Protein AF-A0A7Y5QLD6-F1 (afdb_monomer)

Secondary structure (DSSP, 8-state):
-------TT--------BPPSEEEEEEEEEEEEEE-TTS-EEEEEEEEE-SSTTTT-EEEEEEE-SGGGHHHHHHHHHHTT----SS-----GGGGTT-EEEEEEEEEE-TTS-EEEEEEEEE--TT--------------PPPP-

Structure (mmCIF, N/CA/C/O backbone):
data_AF-A0A7Y5QLD6-F1
#
_entry.id   AF-A0A7Y5QLD6-F1
#
loop_
_atom_site.group_PDB
_atom_site.id
_atom_site.type_symbol
_atom_site.label_atom_id
_atom_site.label_alt_id
_atom_site.label_comp_id
_atom_site.label_asym_id
_atom_site.label_entity_id
_atom_site.label_seq_id
_atom_site.pdbx_PDB_ins_code
_atom_site.Cartn_x
_atom_site.Cartn_y
_atom_site.Cartn_z
_atom_site.occupancy
_atom_site.B_iso_or_equiv
_atom_site.auth_seq_id
_atom_site.auth_comp_id
_atom_site.auth_asym_id
_atom_site.auth_atom_id
_atom_site.pdbx_PDB_model_num
ATOM 1 N N . MET A 1 1 ? 35.704 -15.493 12.930 1.00 41.28 1 MET A N 1
ATOM 2 C CA . MET A 1 1 ? 34.377 -15.631 13.559 1.00 41.28 1 MET A CA 1
ATOM 3 C C . MET A 1 1 ? 33.531 -16.462 12.629 1.00 41.28 1 MET A C 1
ATOM 5 O O . MET A 1 1 ? 33.428 -16.108 11.463 1.00 41.28 1 MET A O 1
ATOM 9 N N . SER A 1 2 ? 33.015 -17.575 13.123 1.00 54.59 2 SER A N 1
ATOM 10 C CA . SER A 1 2 ? 32.038 -18.418 12.440 1.00 54.59 2 SER A CA 1
ATOM 11 C C . SER A 1 2 ? 30.696 -18.241 13.144 1.00 54.59 2 SER A C 1
ATOM 13 O O . SER A 1 2 ? 30.663 -18.112 14.368 1.00 54.59 2 SER A O 1
ATOM 15 N N . PHE A 1 3 ? 29.621 -18.197 12.365 1.00 60.09 3 PHE A N 1
ATOM 16 C CA . PHE A 1 3 ? 28.251 -18.214 12.863 1.00 60.09 3 PHE A CA 1
ATOM 17 C C . PHE A 1 3 ? 27.675 -19.601 12.583 1.00 60.09 3 PHE A C 1
ATOM 19 O O . PHE A 1 3 ? 27.905 -20.147 11.505 1.00 60.09 3 PHE A O 1
ATOM 26 N N . GLU A 1 4 ? 26.964 -20.161 13.553 1.00 69.12 4 GLU A N 1
ATOM 27 C CA . GLU A 1 4 ? 26.231 -21.419 13.429 1.00 69.12 4 GLU A CA 1
ATOM 28 C C . GLU A 1 4 ? 24.741 -21.074 13.485 1.00 69.12 4 GLU A C 1
ATOM 30 O O . GLU A 1 4 ? 24.306 -20.378 14.404 1.00 69.12 4 GLU A O 1
ATOM 35 N N . LEU A 1 5 ? 23.991 -21.468 12.454 1.00 75.62 5 LEU A N 1
ATOM 36 C CA . LEU A 1 5 ? 22.569 -21.167 12.309 1.00 75.62 5 LEU A CA 1
ATOM 37 C C . LEU A 1 5 ? 21.837 -22.435 11.871 1.00 75.62 5 LEU A C 1
ATOM 39 O O . LEU A 1 5 ? 22.202 -23.038 10.862 1.00 75.62 5 LEU A O 1
ATOM 43 N N . ASP A 1 6 ? 20.818 -22.808 12.637 1.00 78.69 6 ASP A N 1
ATOM 44 C CA . ASP A 1 6 ? 19.896 -23.889 12.306 1.00 78.69 6 ASP A CA 1
ATOM 45 C C . ASP A 1 6 ? 18.899 -23.409 11.241 1.00 78.69 6 ASP A C 1
ATOM 47 O O . ASP A 1 6 ? 18.315 -22.330 11.365 1.00 78.69 6 ASP A O 1
ATOM 51 N N . MET A 1 7 ? 18.762 -24.182 10.164 1.00 79.25 7 MET A N 1
ATOM 52 C CA . MET A 1 7 ? 17.930 -23.856 9.000 1.00 79.25 7 MET A CA 1
ATOM 53 C C . MET A 1 7 ? 16.774 -24.847 8.815 1.00 79.25 7 MET A C 1
ATOM 55 O O . MET A 1 7 ? 16.096 -24.814 7.786 1.00 79.25 7 MET A O 1
ATOM 59 N N . GLU A 1 8 ? 16.539 -25.751 9.770 1.00 67.19 8 GLU A N 1
ATOM 60 C CA . GLU A 1 8 ? 15.443 -26.712 9.671 1.00 67.19 8 GLU A CA 1
ATOM 61 C C . GLU A 1 8 ? 14.081 -25.993 9.709 1.00 67.19 8 GLU A C 1
ATOM 63 O O . GLU A 1 8 ? 13.774 -25.233 10.626 1.00 67.19 8 GLU A O 1
ATOM 68 N N . GLY A 1 9 ? 13.269 -26.185 8.663 1.00 67.25 9 GLY A N 1
ATOM 69 C CA . GLY A 1 9 ? 11.976 -25.506 8.503 1.00 67.25 9 GLY A CA 1
ATOM 70 C C . GLY A 1 9 ? 12.058 -24.033 8.082 1.00 67.25 9 GLY A C 1
ATOM 71 O O . GLY A 1 9 ? 11.026 -23.369 8.009 1.00 67.25 9 GLY A O 1
ATOM 72 N N . VAL A 1 10 ? 13.254 -23.513 7.786 1.00 59.88 10 VAL A N 1
ATOM 73 C CA . VAL A 1 10 ? 13.427 -22.143 7.291 1.00 59.88 10 VAL A CA 1
ATOM 74 C C . VAL A 1 10 ? 13.227 -22.131 5.778 1.00 59.88 10 VAL A C 1
ATOM 76 O O . VAL A 1 10 ? 14.092 -22.576 5.022 1.00 59.88 10 VAL A O 1
ATOM 79 N N . GLU A 1 11 ? 12.090 -21.612 5.316 1.00 52.19 11 GLU A N 1
ATOM 80 C CA . GLU A 1 11 ? 11.889 -21.379 3.888 1.00 52.19 11 GLU A CA 1
ATOM 81 C C . GLU A 1 11 ? 12.804 -20.252 3.400 1.00 52.19 11 GLU A C 1
ATOM 83 O O . GLU A 1 11 ? 12.903 -19.177 4.003 1.00 52.19 11 GLU A O 1
ATOM 88 N N . ALA A 1 12 ? 13.494 -20.510 2.286 1.00 56.69 12 ALA A N 1
ATOM 89 C CA . ALA A 1 12 ? 14.229 -19.473 1.586 1.00 56.69 12 ALA A CA 1
ATOM 90 C C . ALA A 1 12 ? 13.250 -18.355 1.229 1.00 56.69 12 ALA A C 1
ATOM 92 O O . ALA A 1 12 ? 12.159 -18.624 0.725 1.00 56.69 12 ALA A O 1
ATOM 93 N N . TRP A 1 13 ? 13.649 -17.106 1.470 1.00 44.34 13 TRP A N 1
ATOM 94 C CA . TRP A 1 13 ? 12.863 -15.968 1.018 1.00 44.34 13 TRP A CA 1
ATOM 95 C C . TRP A 1 13 ? 12.689 -16.111 -0.489 1.00 44.34 13 TRP A C 1
ATOM 97 O O . TRP A 1 13 ? 13.661 -15.998 -1.241 1.00 44.34 13 TRP A O 1
ATOM 107 N N . GLN A 1 14 ? 11.464 -16.382 -0.933 1.00 49.75 14 GLN A N 1
ATOM 108 C CA . GLN A 1 14 ? 11.140 -16.171 -2.325 1.00 49.75 14 GLN A CA 1
ATOM 109 C C . GLN A 1 14 ? 11.250 -14.667 -2.517 1.00 49.75 14 GLN A C 1
ATOM 111 O O . GLN A 1 14 ? 10.510 -13.891 -1.912 1.00 49.75 14 GLN A O 1
ATOM 116 N N . ALA A 1 15 ? 12.235 -14.241 -3.303 1.00 47.56 15 ALA A N 1
ATOM 117 C CA . ALA A 1 15 ? 12.146 -12.945 -3.936 1.00 47.56 15 ALA A CA 1
ATOM 118 C C . ALA A 1 15 ? 10.928 -13.045 -4.858 1.00 47.56 15 ALA A C 1
ATOM 120 O O . ALA A 1 15 ? 11.073 -13.423 -6.014 1.00 47.56 15 ALA A O 1
ATOM 121 N N . GLY A 1 16 ? 9.723 -12.828 -4.316 1.00 53.62 16 GLY A N 1
ATOM 122 C CA . GLY A 1 16 ? 8.551 -12.588 -5.140 1.00 53.62 16 GLY A CA 1
ATOM 123 C C . GLY A 1 16 ? 8.964 -11.481 -6.090 1.00 53.62 16 GLY A C 1
ATOM 124 O O . GLY A 1 16 ? 9.503 -10.467 -5.630 1.00 53.62 16 GLY A O 1
ATOM 125 N N . ASP A 1 17 ? 8.857 -11.733 -7.394 1.00 62.53 17 ASP A N 1
ATOM 126 C CA . ASP A 1 17 ? 9.256 -10.761 -8.400 1.00 62.53 17 ASP A CA 1
ATOM 127 C C . ASP A 1 17 ? 8.596 -9.433 -8.028 1.00 62.53 17 ASP A C 1
ATOM 129 O O . ASP A 1 17 ? 7.367 -9.332 -7.964 1.00 62.53 17 ASP A O 1
ATOM 133 N N . ILE A 1 18 ? 9.425 -8.447 -7.658 1.00 77.38 18 ILE A N 1
ATOM 134 C CA . ILE A 1 18 ? 8.933 -7.141 -7.228 1.00 77.38 18 ILE A CA 1
ATOM 135 C C . ILE A 1 18 ? 8.113 -6.615 -8.390 1.00 77.38 18 ILE A C 1
ATOM 137 O O . ILE A 1 18 ? 8.653 -6.420 -9.482 1.00 77.38 18 ILE A O 1
ATOM 141 N N . LEU A 1 19 ? 6.825 -6.381 -8.146 1.00 88.25 19 LEU A N 1
ATOM 142 C CA . LEU A 1 19 ? 5.928 -5.970 -9.213 1.00 88.25 19 LEU A CA 1
ATOM 143 C C . LEU A 1 19 ? 6.471 -4.701 -9.902 1.00 88.25 19 LEU A C 1
ATOM 145 O O . LEU A 1 19 ? 6.751 -3.693 -9.228 1.00 88.25 19 LEU A O 1
ATOM 149 N N . PRO A 1 20 ? 6.662 -4.735 -11.235 1.00 90.69 20 PRO A N 1
ATOM 150 C CA . PRO A 1 20 ? 7.243 -3.617 -11.959 1.00 90.69 20 PRO A CA 1
ATOM 151 C C . PRO A 1 20 ? 6.246 -2.456 -12.069 1.00 90.69 20 PRO A C 1
ATOM 153 O O . PRO A 1 20 ? 5.053 -2.612 -11.788 1.00 90.69 20 PRO A O 1
ATOM 156 N N . PRO A 1 21 ? 6.696 -1.268 -12.502 1.00 94.00 21 PRO A N 1
ATOM 157 C CA . PRO A 1 21 ? 5.805 -0.145 -12.762 1.00 94.00 21 PRO A CA 1
ATOM 158 C C . PRO A 1 21 ? 4.707 -0.506 -13.761 1.00 94.00 21 PRO A C 1
ATOM 160 O O . PRO A 1 21 ? 4.980 -1.055 -14.825 1.00 94.00 21 PRO A O 1
ATOM 163 N N . GLY A 1 22 ? 3.464 -0.159 -13.440 1.00 94.62 22 GLY A N 1
ATOM 164 C CA . GLY A 1 22 ? 2.314 -0.547 -14.249 1.00 94.62 22 GLY A CA 1
ATOM 165 C C . GLY A 1 22 ? 1.065 -0.799 -13.421 1.00 94.62 22 GLY A C 1
ATOM 166 O O . GLY A 1 22 ? 1.029 -0.512 -12.224 1.00 94.62 22 GLY A O 1
ATOM 167 N N . HIS A 1 23 ? 0.028 -1.295 -14.089 1.00 95.38 23 HIS A N 1
ATOM 168 C CA . HIS A 1 23 ? -1.218 -1.691 -13.449 1.00 95.38 23 HIS A CA 1
ATOM 169 C C . HIS A 1 23 ? -1.249 -3.195 -13.218 1.00 95.38 23 HIS A C 1
ATOM 171 O O . HIS A 1 23 ? -1.006 -3.944 -14.160 1.00 95.38 23 HIS A O 1
ATOM 177 N N . HIS A 1 24 ? -1.625 -3.610 -12.010 1.00 94.94 24 HIS A N 1
ATOM 178 C CA . HIS A 1 24 ? -1.700 -5.021 -11.628 1.00 94.94 24 HIS A CA 1
ATOM 179 C C . HIS A 1 24 ? -2.994 -5.296 -10.871 1.00 94.94 24 HIS A C 1
ATOM 181 O O . HIS A 1 24 ? -3.351 -4.528 -9.976 1.00 94.94 24 HIS A O 1
ATOM 187 N N . GLU A 1 25 ? -3.682 -6.377 -11.230 1.00 95.69 25 GLU A N 1
ATOM 188 C CA . GLU A 1 25 ? -4.743 -6.955 -10.401 1.00 95.69 25 GLU A CA 1
ATOM 189 C C . GLU A 1 25 ? -4.081 -7.698 -9.245 1.00 95.69 25 GLU A C 1
ATOM 191 O O . GLU A 1 25 ? -3.174 -8.499 -9.473 1.00 95.69 25 GLU A O 1
ATOM 196 N N . ILE A 1 26 ? -4.499 -7.406 -8.016 1.00 95.75 26 ILE A N 1
ATOM 197 C CA . ILE A 1 26 ? -3.899 -7.960 -6.806 1.00 95.75 26 ILE A CA 1
ATOM 198 C C . ILE A 1 26 ? -4.940 -8.552 -5.864 1.00 95.75 26 ILE A C 1
ATOM 200 O O . ILE A 1 26 ? -6.131 -8.240 -5.924 1.00 95.75 26 ILE A O 1
ATOM 204 N N . ILE A 1 27 ? -4.448 -9.380 -4.950 1.00 96.06 27 ILE A N 1
ATOM 205 C CA . ILE A 1 27 ? -5.114 -9.792 -3.721 1.00 96.06 27 ILE A CA 1
ATOM 206 C C . ILE A 1 27 ? -4.254 -9.374 -2.528 1.00 96.06 27 ILE A C 1
ATOM 208 O O . ILE A 1 27 ? -3.023 -9.433 -2.592 1.00 9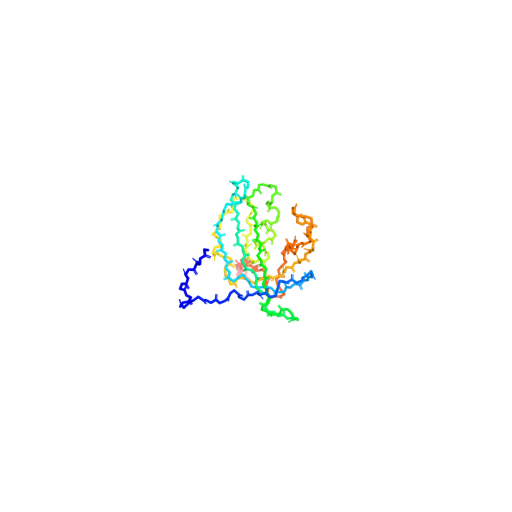6.06 27 ILE A O 1
ATOM 212 N N . VAL A 1 28 ? -4.895 -8.943 -1.445 1.00 96.50 28 VAL A N 1
ATOM 213 C CA . VAL A 1 28 ? -4.226 -8.741 -0.154 1.00 96.50 28 VAL A CA 1
ATOM 214 C C . VAL A 1 28 ? -3.954 -10.114 0.451 1.00 96.50 28 VAL A C 1
ATOM 216 O O . VAL A 1 28 ? -4.890 -10.826 0.816 1.00 96.50 28 VAL A O 1
ATOM 219 N N . THR A 1 29 ? -2.687 -10.511 0.518 1.00 95.50 29 THR A N 1
ATOM 220 C CA . THR A 1 29 ? -2.285 -11.799 1.103 1.00 95.50 29 THR A CA 1
ATOM 221 C C . THR A 1 29 ? -2.048 -11.703 2.600 1.00 95.50 29 THR A C 1
ATOM 223 O O . THR A 1 29 ? -2.258 -12.683 3.309 1.00 95.50 29 THR A O 1
ATOM 226 N N . GLU A 1 30 ? -1.629 -10.534 3.079 1.00 95.38 30 GLU A N 1
ATOM 227 C CA . GLU A 1 30 ? -1.469 -10.255 4.499 1.00 95.38 30 GLU A CA 1
ATOM 228 C C . GLU A 1 30 ? -1.675 -8.763 4.770 1.00 95.38 30 GLU A C 1
ATOM 230 O O . GLU A 1 30 ? -1.194 -7.905 4.023 1.00 95.38 30 GLU A O 1
ATOM 235 N N . SER A 1 31 ? -2.355 -8.449 5.866 1.00 95.81 31 SER A N 1
ATOM 236 C CA . SER A 1 31 ? -2.545 -7.090 6.352 1.00 95.81 31 SER A CA 1
ATOM 237 C C . SER A 1 31 ? -2.309 -7.011 7.857 1.00 95.81 31 SER A C 1
ATOM 239 O O . SER A 1 31 ? -2.716 -7.875 8.635 1.00 95.81 31 SER A O 1
ATOM 241 N N . LYS A 1 32 ? -1.591 -5.971 8.286 1.00 96.50 32 LYS A N 1
ATOM 242 C CA . LYS A 1 32 ? -1.239 -5.753 9.693 1.00 96.50 32 LYS A CA 1
ATOM 243 C C . LYS A 1 32 ? -1.349 -4.289 10.067 1.00 96.50 32 LYS A C 1
ATOM 245 O O . LYS A 1 32 ? -1.130 -3.394 9.251 1.00 96.50 32 LYS A O 1
ATOM 250 N N . GLU A 1 33 ? -1.631 -4.054 11.339 1.00 96.38 33 GLU A N 1
ATOM 251 C CA . GLU A 1 33 ? -1.451 -2.747 11.951 1.00 96.38 33 GLU A CA 1
ATOM 252 C C . GLU A 1 33 ? 0.006 -2.580 12.371 1.00 96.38 33 GLU A C 1
ATOM 254 O O . GLU A 1 33 ? 0.626 -3.482 12.936 1.00 96.38 33 GLU A O 1
ATOM 259 N N . GLY A 1 34 ? 0.552 -1.404 12.098 1.00 94.88 34 GLY A N 1
ATOM 260 C CA . GLY A 1 34 ? 1.930 -1.082 12.408 1.00 94.88 34 GLY A CA 1
ATOM 261 C C . GLY A 1 34 ? 2.097 0.344 12.893 1.00 94.88 34 GLY A C 1
ATOM 262 O O . GLY A 1 34 ? 1.153 1.127 13.031 1.00 94.88 34 GLY A O 1
ATOM 263 N N . THR A 1 35 ? 3.354 0.704 13.120 1.00 95.88 35 THR A N 1
ATOM 264 C CA . THR A 1 35 ? 3.756 2.072 13.446 1.00 95.88 35 THR A CA 1
ATOM 265 C C . THR A 1 35 ? 4.841 2.511 12.476 1.00 95.88 35 THR A C 1
ATOM 267 O O . THR A 1 35 ? 5.898 1.893 12.378 1.00 95.88 35 THR A O 1
ATOM 270 N N . SER A 1 36 ? 4.574 3.599 11.758 1.00 93.25 36 SER A N 1
ATOM 271 C CA . SER A 1 36 ? 5.536 4.221 10.848 1.00 93.25 36 SER A CA 1
ATOM 272 C C . SER A 1 36 ? 6.782 4.718 11.584 1.00 93.25 36 SER A C 1
ATOM 274 O O . SER A 1 36 ? 6.761 4.969 12.789 1.00 93.25 36 SER A O 1
ATOM 276 N N . SER A 1 37 ? 7.863 4.972 10.846 1.00 88.94 37 SER A N 1
ATOM 277 C CA . SER A 1 37 ? 9.091 5.555 11.410 1.00 88.94 37 SER A CA 1
ATOM 278 C C . SER A 1 37 ? 8.879 6.922 12.078 1.00 88.94 37 SER A C 1
ATOM 280 O O . SER A 1 37 ? 9.652 7.299 12.954 1.00 88.94 37 SER A O 1
ATOM 282 N N . GLY A 1 38 ? 7.825 7.652 11.696 1.00 89.38 38 GLY A N 1
ATOM 283 C CA . GLY A 1 38 ? 7.406 8.905 12.330 1.00 89.38 38 GLY A CA 1
ATOM 284 C C . GLY A 1 38 ? 6.536 8.732 13.582 1.00 89.38 38 GLY A C 1
ATOM 285 O O . GLY A 1 38 ? 6.103 9.732 14.145 1.00 89.38 38 GLY A O 1
ATOM 286 N N . GLY A 1 39 ? 6.251 7.499 14.015 1.00 94.31 39 GLY A N 1
ATOM 287 C CA . GLY A 1 39 ? 5.419 7.215 15.189 1.00 94.31 39 GLY A CA 1
ATOM 288 C C . GLY A 1 39 ? 3.908 7.278 14.936 1.00 94.31 39 GLY A C 1
ATOM 289 O O . GLY A 1 39 ? 3.131 7.306 15.885 1.00 94.31 39 GLY A O 1
ATOM 290 N N . HIS A 1 40 ? 3.475 7.326 13.675 1.00 95.56 40 HIS A N 1
ATOM 291 C CA . HIS A 1 40 ? 2.056 7.338 13.306 1.00 95.56 40 HIS A CA 1
ATOM 292 C C . HIS A 1 40 ? 1.533 5.928 13.010 1.00 95.56 40 HIS A C 1
ATOM 294 O O . HIS A 1 40 ? 2.303 5.125 12.468 1.00 95.56 40 HIS A O 1
ATOM 300 N N . PRO A 1 41 ? 0.246 5.642 13.285 1.00 95.44 41 PRO A N 1
ATOM 301 C CA . PRO A 1 41 ? -0.376 4.379 12.899 1.00 95.44 41 PRO A CA 1
ATOM 302 C C . PRO A 1 41 ? -0.297 4.183 11.383 1.00 95.44 41 PRO A C 1
ATOM 304 O O . PRO A 1 41 ? -0.425 5.141 10.613 1.00 95.44 41 PRO A O 1
ATOM 307 N N . GLN A 1 42 ? -0.075 2.947 10.949 1.00 96.56 42 GLN A N 1
ATOM 308 C CA . GLN A 1 42 ? -0.030 2.586 9.535 1.00 96.56 42 GLN A CA 1
ATOM 309 C C . GLN A 1 42 ? -0.654 1.213 9.293 1.00 96.56 42 GLN A C 1
ATOM 311 O O . GLN A 1 42 ? -0.614 0.350 10.166 1.00 96.56 42 GLN A O 1
ATOM 316 N N . LEU A 1 43 ? -1.183 1.021 8.090 1.00 96.38 43 LEU A N 1
ATOM 317 C CA . LEU A 1 43 ? -1.479 -0.294 7.538 1.00 96.38 43 LEU A CA 1
ATOM 318 C C . LEU A 1 43 ? -0.234 -0.814 6.830 1.00 96.38 43 LEU A C 1
ATOM 320 O O . LEU A 1 43 ? 0.367 -0.088 6.038 1.00 96.38 43 LEU A O 1
ATOM 324 N N . GLU A 1 44 ? 0.131 -2.059 7.090 1.00 96.94 44 GLU A N 1
ATOM 325 C CA . GLU A 1 44 ? 1.175 -2.775 6.365 1.00 96.94 44 GLU A CA 1
ATOM 326 C C . GLU A 1 44 ? 0.499 -3.853 5.529 1.00 96.94 44 GLU A C 1
ATOM 328 O O . GLU A 1 44 ? -0.169 -4.726 6.079 1.00 96.94 44 GLU A O 1
ATOM 333 N N . LEU A 1 45 ? 0.622 -3.753 4.208 1.00 96.50 45 LEU A N 1
ATOM 334 C CA . LEU A 1 45 ? -0.068 -4.624 3.265 1.00 96.50 45 LEU A CA 1
ATOM 335 C C . LEU A 1 45 ? 0.944 -5.404 2.443 1.00 96.50 45 LEU A C 1
ATOM 337 O O . LEU A 1 45 ? 1.863 -4.811 1.874 1.00 96.50 45 LEU A O 1
ATOM 341 N N . GLU A 1 46 ? 0.732 -6.708 2.333 1.00 95.69 46 GLU A N 1
ATOM 342 C CA . GLU A 1 46 ? 1.352 -7.556 1.328 1.00 95.69 46 GLU A CA 1
ATOM 343 C C . GLU A 1 46 ? 0.340 -7.821 0.212 1.00 95.69 46 GLU A C 1
ATOM 345 O O . GLU A 1 46 ? -0.757 -8.334 0.440 1.00 95.69 46 GLU A O 1
ATOM 350 N N . LEU A 1 47 ? 0.692 -7.390 -0.999 1.00 95.50 47 LEU A N 1
ATOM 351 C CA . LEU A 1 47 ? -0.161 -7.449 -2.179 1.00 95.50 47 LEU A CA 1
ATOM 352 C C . LEU A 1 47 ? 0.485 -8.385 -3.191 1.00 95.50 47 LEU A C 1
ATOM 354 O O . LEU A 1 47 ? 1.645 -8.184 -3.553 1.00 95.50 47 LEU A O 1
ATOM 358 N N . THR A 1 48 ? -0.269 -9.367 -3.674 1.00 95.06 48 THR A N 1
ATOM 359 C CA . THR A 1 48 ? 0.211 -10.341 -4.662 1.00 95.06 48 THR A CA 1
ATOM 360 C C . THR A 1 48 ? -0.613 -10.241 -5.932 1.00 95.06 48 THR A C 1
ATOM 362 O O . THR A 1 48 ? -1.841 -10.185 -5.864 1.00 95.06 48 THR A O 1
ATOM 365 N N . ALA A 1 49 ? 0.046 -10.207 -7.088 1.00 94.12 49 ALA A N 1
ATOM 366 C CA . ALA A 1 49 ? -0.627 -10.169 -8.376 1.00 94.12 49 ALA A CA 1
ATOM 367 C C . ALA A 1 49 ? -1.365 -11.480 -8.662 1.00 94.12 49 ALA A C 1
ATOM 369 O O . ALA A 1 49 ? -0.807 -12.567 -8.518 1.00 94.12 49 ALA A O 1
ATOM 370 N N . THR A 1 50 ? -2.620 -11.368 -9.092 1.00 93.62 50 THR A N 1
ATOM 371 C CA . THR A 1 50 ? -3.527 -12.504 -9.329 1.00 93.62 50 THR A CA 1
ATOM 372 C C . THR A 1 50 ? -3.671 -12.880 -10.802 1.00 93.62 50 THR A C 1
ATOM 374 O O . THR A 1 50 ? -4.444 -13.776 -11.132 1.00 93.62 50 THR A O 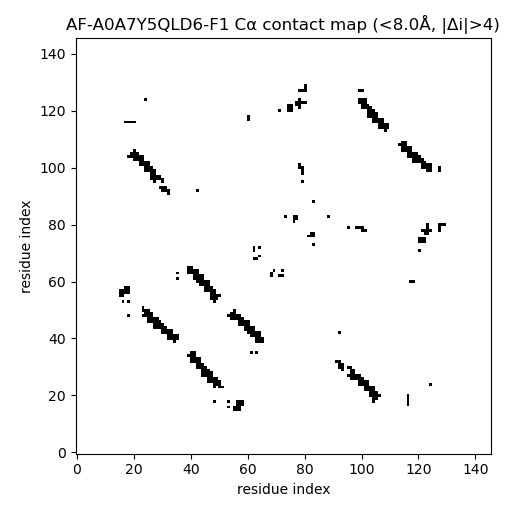1
ATOM 377 N N . GLY A 1 51 ? -2.952 -12.205 -11.701 1.00 86.31 51 GLY A N 1
ATOM 378 C CA . GLY A 1 51 ? -2.957 -12.520 -13.124 1.00 86.31 51 GLY A CA 1
ATOM 379 C C . GLY A 1 51 ? -2.023 -11.634 -13.943 1.00 86.31 51 GLY A C 1
ATOM 380 O O . GLY A 1 51 ? -1.350 -10.743 -13.422 1.00 86.31 51 GLY A O 1
ATOM 381 N N . GLY A 1 52 ? -2.016 -11.864 -15.257 1.00 86.25 52 GLY A N 1
ATOM 382 C CA . GLY A 1 52 ? -1.142 -11.162 -16.198 1.00 86.25 52 GLY A CA 1
ATOM 383 C C . GLY A 1 52 ? 0.278 -11.733 -16.235 1.00 86.25 52 GLY A C 1
ATOM 384 O O . GLY A 1 52 ? 0.540 -12.819 -15.734 1.00 86.25 52 GLY A O 1
ATOM 385 N N . GLU A 1 53 ? 1.203 -11.000 -16.858 1.00 86.19 53 GLU A N 1
ATOM 386 C CA . GLU A 1 53 ? 2.610 -11.420 -17.017 1.00 86.19 53 GLU A CA 1
ATOM 387 C C . GLU A 1 53 ? 3.337 -11.611 -15.676 1.00 86.19 53 GLU A C 1
ATOM 389 O O . GLU A 1 53 ? 4.274 -12.398 -15.592 1.00 86.19 53 GLU A O 1
ATOM 394 N N . TYR A 1 54 ? 2.884 -10.911 -14.633 1.00 88.75 54 TYR A N 1
ATOM 395 C CA . TYR A 1 54 ? 3.529 -10.857 -13.321 1.00 88.75 54 TYR A CA 1
ATOM 396 C C . TYR A 1 54 ? 2.729 -11.579 -12.231 1.00 88.75 54 TYR A C 1
ATOM 398 O O . TYR A 1 54 ? 2.869 -11.248 -11.056 1.00 88.75 54 TYR A O 1
ATOM 406 N N . GLU A 1 55 ? 1.867 -12.532 -12.602 1.00 90.19 55 GLU A N 1
ATOM 407 C CA . GLU A 1 55 ? 1.114 -13.359 -11.650 1.00 90.19 55 GLU A CA 1
ATOM 408 C C . GLU A 1 55 ? 2.047 -14.000 -10.607 1.00 90.19 55 GLU A C 1
ATOM 410 O O . GLU A 1 55 ? 3.103 -14.536 -10.942 1.00 90.19 55 GLU A O 1
ATOM 415 N N . GLY A 1 56 ? 1.668 -13.918 -9.329 1.00 88.50 56 GLY A N 1
ATOM 416 C CA . GLY A 1 56 ? 2.485 -14.378 -8.203 1.00 88.50 56 GLY A CA 1
ATOM 417 C C . GLY A 1 56 ? 3.567 -13.393 -7.740 1.00 88.50 56 GLY A C 1
ATOM 418 O O . GLY A 1 56 ? 4.115 -13.572 -6.653 1.00 88.50 56 GLY A O 1
ATOM 419 N N . GLY A 1 57 ? 3.850 -12.330 -8.500 1.00 90.88 57 GLY A N 1
ATOM 420 C CA . GLY A 1 57 ? 4.714 -11.236 -8.053 1.00 90.88 57 GLY A CA 1
ATOM 421 C C . GLY A 1 57 ? 4.085 -10.469 -6.889 1.00 90.88 57 GLY A C 1
ATOM 422 O O . GLY A 1 57 ? 2.861 -10.332 -6.815 1.00 90.88 57 GLY A O 1
ATOM 423 N N . SER A 1 58 ? 4.908 -9.950 -5.976 1.0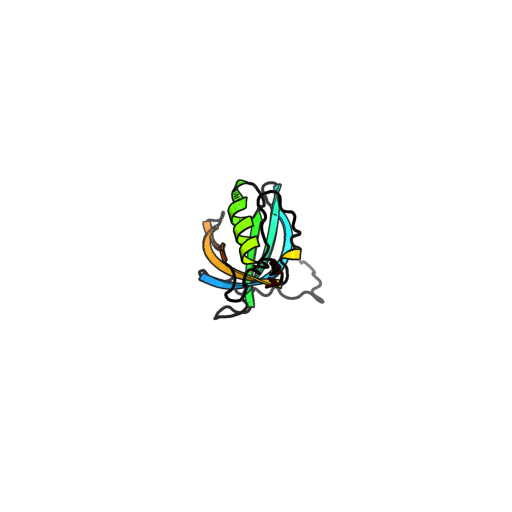0 92.88 58 SER A N 1
ATOM 424 C CA . SER A 1 58 ? 4.421 -9.294 -4.759 1.00 92.88 58 SER A CA 1
ATOM 425 C C . SER A 1 58 ? 5.027 -7.911 -4.526 1.00 92.88 58 SER A C 1
ATOM 427 O O . SER A 1 58 ? 6.108 -7.559 -5.005 1.00 92.88 58 SER A O 1
ATOM 429 N N . ILE A 1 59 ? 4.289 -7.076 -3.797 1.00 93.56 59 ILE A N 1
ATOM 430 C CA . ILE A 1 59 ? 4.746 -5.768 -3.334 1.00 93.56 59 ILE A CA 1
ATOM 431 C C . ILE A 1 59 ? 4.181 -5.476 -1.948 1.00 93.56 59 ILE A C 1
ATOM 433 O O . ILE A 1 59 ? 3.033 -5.793 -1.643 1.00 93.56 59 ILE A O 1
ATOM 437 N N . ARG A 1 60 ? 4.992 -4.821 -1.113 1.00 94.19 60 ARG A N 1
ATOM 438 C CA . ARG A 1 60 ? 4.548 -4.290 0.176 1.00 94.19 60 ARG A CA 1
ATOM 439 C C . ARG A 1 60 ? 4.236 -2.804 0.084 1.00 94.19 60 ARG A C 1
ATOM 441 O O . ARG A 1 60 ? 5.040 -2.042 -0.46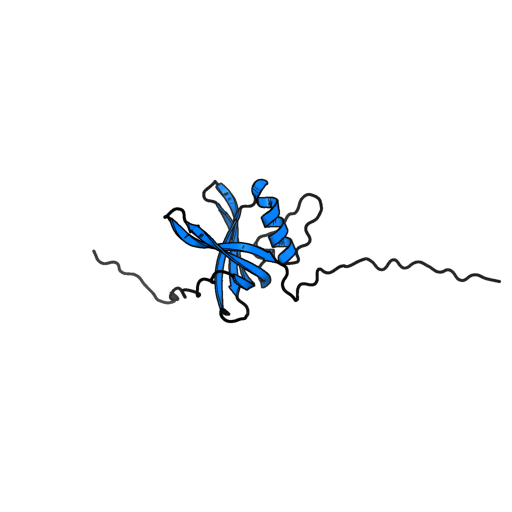3 1.00 94.19 60 ARG A O 1
ATOM 448 N N . ASP A 1 61 ? 3.110 -2.390 0.658 1.00 95.12 61 ASP A N 1
ATOM 449 C CA . ASP A 1 61 ? 2.759 -0.978 0.843 1.00 95.12 61 ASP A CA 1
ATOM 450 C C . ASP A 1 61 ? 2.523 -0.676 2.325 1.00 95.12 61 ASP A C 1
ATOM 452 O O . ASP A 1 61 ? 1.832 -1.412 3.025 1.00 95.12 61 ASP A O 1
ATOM 456 N N . TRP A 1 62 ? 3.094 0.435 2.788 1.00 95.25 62 TRP A N 1
ATOM 457 C CA . TRP A 1 62 ? 2.874 0.963 4.132 1.00 95.25 62 TRP A CA 1
ATOM 458 C C . TRP A 1 62 ? 2.044 2.238 4.012 1.00 95.25 62 TRP A C 1
ATOM 460 O O . TRP A 1 62 ? 2.530 3.271 3.539 1.00 95.25 62 TRP A O 1
ATOM 470 N N . VAL A 1 63 ? 0.779 2.177 4.419 1.00 95.69 63 VAL A N 1
ATOM 471 C CA . VAL A 1 63 ? -0.167 3.292 4.319 1.00 95.69 63 VAL A CA 1
ATOM 472 C C . VAL A 1 63 ? -0.352 3.914 5.691 1.00 95.69 63 VAL A C 1
ATOM 474 O O . VAL A 1 63 ? -1.087 3.406 6.533 1.00 95.69 63 VAL A O 1
ATOM 477 N N . VAL A 1 64 ? 0.313 5.044 5.921 1.00 95.38 64 VAL A N 1
ATOM 478 C CA . VAL A 1 64 ? 0.155 5.817 7.159 1.00 95.38 64 VAL A CA 1
ATOM 479 C C . VAL A 1 64 ? -1.279 6.338 7.262 1.00 95.38 64 VAL A C 1
ATOM 481 O O . VAL A 1 64 ? -1.813 6.861 6.283 1.00 95.38 64 VAL A O 1
ATOM 484 N N . VAL A 1 65 ? -1.891 6.234 8.440 1.00 94.06 65 VAL A N 1
ATOM 485 C CA . VAL A 1 65 ? -3.280 6.633 8.709 1.00 94.06 65 VAL A CA 1
ATOM 486 C C . VAL A 1 65 ? -3.286 7.949 9.490 1.00 94.06 65 VAL A C 1
ATOM 488 O O . VAL A 1 65 ? -3.348 7.980 10.716 1.00 94.06 65 VAL A O 1
ATOM 491 N N . ILE A 1 66 ? -3.176 9.065 8.766 1.00 93.81 66 ILE A N 1
ATOM 492 C CA . ILE A 1 66 ? -3.187 10.430 9.314 1.00 93.81 66 ILE A CA 1
ATOM 493 C C . ILE A 1 66 ? -4.040 11.354 8.430 1.00 93.81 66 ILE A C 1
ATOM 495 O O . ILE A 1 66 ? -4.318 11.016 7.279 1.00 93.81 66 ILE A O 1
ATOM 499 N N . PRO A 1 67 ? -4.444 12.550 8.905 1.00 93.19 67 PRO A N 1
ATOM 500 C CA . PRO A 1 67 ? -5.300 13.445 8.122 1.00 93.19 67 PRO A CA 1
ATOM 501 C C . PRO A 1 67 ? -4.752 13.799 6.731 1.00 93.19 67 PRO A C 1
ATOM 503 O O . PRO A 1 67 ? -5.522 13.908 5.781 1.00 93.19 67 PRO A O 1
ATOM 506 N N . SER A 1 68 ? -3.429 13.926 6.577 1.00 93.31 68 SER A N 1
ATOM 507 C CA . SER A 1 68 ? -2.796 14.236 5.285 1.00 93.31 68 SER A CA 1
ATOM 508 C C . SER A 1 68 ? -2.841 13.083 4.275 1.00 93.31 68 SER A C 1
ATOM 510 O O . SER A 1 68 ? -2.710 13.324 3.078 1.00 93.31 68 SER A O 1
ATOM 512 N N . THR A 1 69 ? -3.048 11.845 4.730 1.00 93.06 69 THR A N 1
ATOM 513 C CA . THR A 1 69 ? -3.144 10.640 3.891 1.00 93.06 69 THR A CA 1
ATOM 514 C C . THR A 1 69 ? -4.559 10.066 3.838 1.00 93.06 69 THR A C 1
ATOM 516 O O . THR A 1 69 ? -4.781 9.070 3.151 1.00 93.06 69 THR A O 1
ATOM 519 N N . ALA A 1 70 ? -5.539 10.712 4.480 1.00 92.69 70 ALA A N 1
ATOM 520 C CA . ALA A 1 70 ? -6.927 10.252 4.538 1.00 92.69 70 ALA A CA 1
ATOM 521 C C . ALA A 1 70 ? -7.539 10.004 3.148 1.00 92.69 70 ALA A C 1
ATOM 523 O O . ALA A 1 70 ? -8.309 9.065 2.975 1.00 92.69 70 ALA A O 1
ATOM 524 N N . GLY A 1 71 ? -7.144 10.785 2.134 1.00 93.50 71 GLY A N 1
ATOM 525 C CA . GLY A 1 71 ? -7.548 10.548 0.745 1.00 93.50 71 GLY A CA 1
ATOM 526 C C . GLY A 1 71 ? -7.046 9.210 0.184 1.00 93.50 71 GLY A C 1
ATOM 527 O O . GLY A 1 71 ? -7.824 8.492 -0.437 1.00 93.50 71 GLY A O 1
ATOM 528 N N . LYS A 1 72 ? -5.784 8.835 0.456 1.00 93.81 72 LYS A N 1
ATOM 529 C CA . LYS A 1 72 ? -5.219 7.533 0.048 1.00 93.81 72 LYS A CA 1
ATOM 530 C C . LYS A 1 72 ? -5.876 6.387 0.822 1.00 93.81 72 LYS A C 1
ATOM 532 O O . LYS A 1 72 ? -6.180 5.362 0.227 1.00 93.81 72 LYS A O 1
ATOM 537 N N . VAL A 1 73 ? -6.142 6.575 2.117 1.00 94.38 73 VAL A N 1
ATOM 538 C CA . VAL A 1 73 ? -6.858 5.583 2.942 1.00 94.38 73 VAL A CA 1
ATOM 539 C C . VAL A 1 73 ? -8.277 5.361 2.412 1.00 94.38 73 VAL A C 1
ATOM 541 O O . VAL A 1 73 ? -8.680 4.221 2.217 1.00 94.38 73 VAL A O 1
ATOM 544 N N . LYS A 1 74 ? -9.016 6.434 2.099 1.00 94.06 74 LYS A N 1
ATOM 545 C CA . LYS A 1 74 ? -10.350 6.334 1.495 1.00 94.06 74 LYS A CA 1
ATOM 546 C C . LYS A 1 74 ? -10.310 5.599 0.154 1.00 94.06 74 LYS A C 1
ATOM 548 O O . LYS A 1 74 ? -11.071 4.657 -0.027 1.00 94.06 74 LYS A O 1
ATOM 553 N N . GLN A 1 75 ? -9.397 5.986 -0.740 1.00 95.56 75 GLN A N 1
ATOM 554 C CA . GLN A 1 75 ? -9.213 5.333 -2.039 1.00 95.56 75 GLN A CA 1
ATOM 555 C C . GLN A 1 75 ? -8.953 3.828 -1.890 1.00 95.56 75 GLN A C 1
ATOM 557 O O . GLN A 1 75 ? -9.546 3.025 -2.601 1.00 95.56 75 GLN A O 1
ATOM 562 N N . LEU A 1 76 ? -8.075 3.455 -0.958 1.00 95.88 76 LEU A N 1
ATOM 563 C CA . LEU A 1 76 ? -7.740 2.068 -0.657 1.00 95.88 76 LEU A CA 1
ATOM 564 C C . LEU A 1 76 ? -8.965 1.276 -0.194 1.00 95.88 76 LEU A C 1
ATOM 566 O O . LEU A 1 76 ? -9.258 0.213 -0.732 1.00 95.88 76 LEU A O 1
ATOM 570 N N . LEU A 1 77 ? -9.699 1.808 0.782 1.00 94.62 77 LEU A N 1
ATOM 571 C CA . LEU A 1 77 ? -10.871 1.142 1.346 1.00 94.62 77 LEU A CA 1
ATOM 572 C C . LEU A 1 77 ? -11.973 0.966 0.298 1.00 94.62 77 LEU A C 1
ATOM 574 O O . LEU A 1 77 ? -12.521 -0.125 0.160 1.00 94.62 77 LEU A O 1
ATOM 578 N N . GLU A 1 78 ? -12.251 2.011 -0.482 1.00 94.12 78 GLU A N 1
ATOM 579 C CA . GLU A 1 78 ? -13.239 1.960 -1.561 1.00 94.12 78 GLU A CA 1
ATOM 580 C C . GLU A 1 78 ? -12.837 0.966 -2.660 1.00 94.12 78 GLU A C 1
ATOM 582 O O . GLU A 1 78 ? -13.689 0.214 -3.134 1.00 94.12 78 GLU A O 1
ATOM 587 N N . ALA A 1 79 ? -11.551 0.903 -3.027 1.00 95.50 79 ALA A N 1
ATOM 588 C CA . ALA A 1 79 ? -11.037 -0.061 -4.002 1.00 95.50 79 ALA A CA 1
ATOM 589 C C . ALA A 1 79 ? -11.230 -1.516 -3.548 1.00 95.50 79 ALA A C 1
ATOM 591 O O . ALA A 1 79 ? -11.551 -2.380 -4.359 1.00 95.50 79 ALA A O 1
ATOM 592 N N . PHE A 1 80 ? -11.117 -1.770 -2.245 1.00 93.38 80 PHE A N 1
ATOM 593 C CA . PHE A 1 80 ? -11.400 -3.066 -1.627 1.00 93.38 80 PHE A CA 1
ATOM 594 C C . PHE A 1 80 ? -12.899 -3.291 -1.324 1.00 93.38 80 PHE A C 1
ATOM 596 O O . PHE A 1 80 ? -13.286 -4.255 -0.652 1.00 93.38 80 PHE A O 1
ATOM 603 N N . GLY A 1 81 ? -13.781 -2.408 -1.798 1.00 89.50 81 GLY A N 1
ATOM 604 C CA . GLY A 1 81 ? -15.229 -2.524 -1.620 1.00 89.50 81 GLY A CA 1
ATOM 605 C C . GLY A 1 81 ? -15.712 -2.246 -0.192 1.00 89.50 81 GLY A C 1
ATOM 606 O O . GLY A 1 81 ? -16.840 -2.600 0.154 1.00 89.50 81 GLY A O 1
ATOM 607 N N . VAL A 1 82 ? -14.885 -1.628 0.654 1.00 89.06 82 VAL A N 1
ATOM 608 C CA . VAL A 1 82 ? -15.290 -1.153 1.981 1.00 89.06 82 VAL A CA 1
ATOM 609 C C . VAL A 1 82 ? -16.029 0.171 1.815 1.00 89.06 82 VAL A C 1
ATOM 611 O O . VAL A 1 82 ? -15.511 1.140 1.260 1.00 89.06 82 VAL A O 1
ATOM 614 N N . LYS A 1 83 ? -17.267 0.230 2.309 1.00 86.44 83 LYS A N 1
ATOM 615 C CA . LYS A 1 83 ? -18.075 1.449 2.257 1.00 86.44 83 LYS A CA 1
ATOM 616 C C . LYS A 1 83 ? -17.568 2.450 3.294 1.00 86.44 83 LYS A C 1
ATOM 618 O O . LYS A 1 83 ? -17.695 2.211 4.491 1.00 86.44 83 LYS A O 1
ATOM 623 N N . VAL A 1 84 ? -17.052 3.587 2.834 1.00 89.00 84 VAL A N 1
ATOM 624 C CA . VAL A 1 84 ? -16.588 4.675 3.705 1.00 89.00 84 VAL A CA 1
ATOM 625 C C . VAL A 1 84 ? -17.754 5.644 3.966 1.00 89.00 84 VAL A C 1
ATOM 627 O O . VAL A 1 84 ? -18.206 6.297 3.024 1.00 89.00 84 VAL A O 1
ATOM 630 N N . PRO A 1 85 ? -18.295 5.726 5.197 1.00 87.50 85 PRO A N 1
ATOM 631 C CA . PRO A 1 85 ? -19.376 6.651 5.525 1.00 87.50 85 PRO A CA 1
ATOM 632 C C . PRO A 1 85 ? -18.882 8.102 5.578 1.00 87.50 85 PRO A C 1
ATOM 634 O O . PRO A 1 85 ? -17.698 8.368 5.792 1.00 87.50 85 PRO A O 1
ATOM 637 N N . ASP A 1 86 ? -19.813 9.049 5.467 1.00 83.50 86 ASP A N 1
ATOM 638 C CA . ASP A 1 86 ? -19.542 10.442 5.815 1.00 83.50 86 ASP A CA 1
ATOM 639 C C . ASP A 1 86 ? -19.384 10.549 7.341 1.00 83.50 86 ASP A C 1
ATOM 641 O O . ASP A 1 86 ? -20.357 10.449 8.090 1.00 83.50 86 ASP A O 1
ATOM 645 N N . GLY A 1 87 ? -18.144 10.705 7.814 1.00 85.81 87 GLY A N 1
ATOM 646 C CA . GLY A 1 87 ? -17.818 10.818 9.237 1.00 85.81 87 GLY A CA 1
ATOM 647 C C . GLY A 1 87 ? -16.702 9.871 9.672 1.00 85.81 87 GLY A C 1
ATOM 648 O O . GLY A 1 87 ? -15.709 9.693 8.969 1.00 85.81 87 GLY A O 1
ATOM 649 N N . SER A 1 88 ? -16.836 9.304 10.870 1.00 83.88 88 SER A N 1
ATOM 650 C CA . SER A 1 88 ? -15.848 8.383 11.435 1.00 83.88 88 SER A CA 1
ATOM 651 C C . SER A 1 88 ? -16.033 6.967 10.896 1.00 83.88 88 SER A C 1
ATOM 653 O O . SER A 1 88 ? -17.146 6.447 10.856 1.00 83.88 88 SER A O 1
ATOM 655 N N . LEU A 1 89 ? -14.919 6.329 10.548 1.00 85.00 89 LEU A N 1
ATOM 656 C CA . LEU A 1 89 ? -14.842 4.921 10.184 1.00 85.00 89 LEU A CA 1
ATOM 657 C C . LEU A 1 89 ? -13.864 4.221 11.129 1.00 85.00 89 LEU A C 1
ATOM 659 O O . LEU A 1 89 ? -12.784 4.744 11.397 1.00 85.00 89 LEU A O 1
ATOM 663 N N . SER A 1 90 ? -14.255 3.043 11.603 1.00 86.81 90 SER A N 1
ATOM 664 C CA . SER A 1 90 ? -13.390 2.098 12.304 1.00 86.81 90 SER A CA 1
ATOM 665 C C . SER A 1 90 ? -13.351 0.821 11.474 1.00 86.81 90 SER A C 1
ATOM 667 O O . SER A 1 90 ? -14.406 0.356 11.047 1.00 86.81 90 SER A O 1
ATOM 669 N N . PHE A 1 91 ? -12.160 0.292 11.227 1.00 87.25 91 PHE A N 1
ATOM 670 C CA . PHE A 1 91 ? -11.929 -0.976 10.536 1.00 87.25 91 PHE A CA 1
ATOM 671 C C . PHE A 1 91 ? -10.627 -1.571 11.071 1.00 87.25 91 PHE A C 1
ATOM 673 O O . PHE A 1 91 ? -9.761 -0.819 11.526 1.00 87.25 91 PHE A O 1
ATOM 680 N N . GLU A 1 92 ? -10.507 -2.890 11.030 1.00 91.88 92 GLU A N 1
ATOM 681 C CA . GLU A 1 92 ? -9.285 -3.602 11.400 1.00 91.88 92 GLU A CA 1
ATOM 682 C C . GLU A 1 92 ? -8.469 -3.883 10.136 1.00 91.88 92 GLU A C 1
ATOM 684 O O . GLU A 1 92 ? -9.030 -4.030 9.048 1.00 91.88 92 GLU A O 1
ATOM 689 N N . ALA A 1 93 ? -7.139 -3.967 10.243 1.00 93.56 93 ALA A N 1
ATOM 690 C CA . ALA A 1 93 ? -6.312 -4.283 9.074 1.00 93.56 93 ALA A CA 1
ATOM 691 C C . ALA A 1 93 ? -6.747 -5.608 8.423 1.00 93.56 93 ALA A C 1
ATOM 693 O O . ALA A 1 93 ? -6.956 -5.631 7.212 1.00 93.56 93 ALA A O 1
ATOM 694 N N . SER A 1 94 ? -7.008 -6.639 9.239 1.00 93.81 94 SER A N 1
ATOM 695 C CA . SER A 1 94 ? -7.449 -7.980 8.821 1.00 93.81 94 SER A CA 1
ATOM 696 C C . SER A 1 94 ? -8.759 -8.003 8.034 1.00 93.81 94 SER A C 1
ATOM 698 O O . SER A 1 94 ? -9.018 -8.968 7.318 1.00 93.81 94 SER A O 1
ATOM 700 N N . ASP A 1 95 ? -9.573 -6.942 8.095 1.00 91.62 95 ASP A N 1
ATOM 701 C CA . ASP A 1 95 ? -10.751 -6.814 7.231 1.00 91.62 95 ASP A CA 1
ATOM 702 C C . ASP A 1 95 ? -10.368 -6.736 5.744 1.00 91.62 95 ASP A C 1
ATOM 704 O O . ASP A 1 95 ? -11.230 -6.896 4.877 1.00 91.62 95 ASP A O 1
ATOM 708 N N . LEU A 1 96 ? -9.099 -6.454 5.431 1.00 94.81 96 LEU A N 1
ATOM 709 C CA . LEU A 1 96 ? -8.582 -6.335 4.073 1.00 94.81 96 LEU A CA 1
ATOM 710 C C . LEU A 1 96 ? -8.069 -7.655 3.494 1.00 94.81 96 LEU A C 1
ATOM 712 O O . LEU A 1 96 ? -7.965 -7.754 2.271 1.00 94.81 96 LEU A O 1
ATOM 716 N N . ASP A 1 97 ? -7.787 -8.660 4.323 1.00 95.62 97 ASP A N 1
ATOM 717 C CA . ASP A 1 97 ? -7.230 -9.934 3.869 1.00 95.62 97 ASP A CA 1
ATOM 718 C C . ASP A 1 97 ? -8.151 -10.628 2.858 1.00 95.62 97 ASP A C 1
ATOM 720 O O . ASP A 1 97 ? -9.373 -10.698 3.006 1.00 95.62 97 ASP A O 1
ATOM 724 N N . GLY A 1 98 ? -7.555 -11.134 1.779 1.00 94.69 98 GLY A N 1
ATOM 725 C CA . GLY A 1 98 ? -8.269 -11.804 0.695 1.00 94.69 98 GLY A CA 1
ATOM 726 C C . GLY A 1 98 ? -9.074 -10.874 -0.217 1.00 94.69 98 GLY A C 1
ATOM 727 O O . GLY A 1 98 ? -9.664 -11.346 -1.192 1.00 94.69 98 GLY A O 1
ATOM 728 N N . LYS A 1 99 ? -9.109 -9.560 0.044 1.00 95.19 99 LYS A N 1
ATOM 729 C CA . LYS A 1 99 ? -9.771 -8.609 -0.852 1.00 95.19 99 LYS A CA 1
ATOM 730 C C . LYS A 1 99 ? -8.926 -8.351 -2.090 1.00 95.19 99 LYS A C 1
ATOM 732 O O . LYS A 1 99 ? -7.699 -8.289 -2.037 1.00 95.19 99 LYS A O 1
ATOM 737 N N . THR A 1 100 ? -9.609 -8.172 -3.213 1.00 95.94 100 THR A N 1
ATOM 738 C CA . THR A 1 100 ? -8.984 -7.903 -4.508 1.00 95.94 100 THR A CA 1
ATOM 739 C C . THR A 1 100 ? -9.166 -6.452 -4.910 1.00 95.94 100 THR A C 1
ATOM 741 O O . THR A 1 100 ? -10.235 -5.887 -4.686 1.00 95.94 100 THR A O 1
ATOM 744 N N . ALA A 1 101 ? -8.161 -5.883 -5.556 1.00 96.19 101 ALA A N 1
ATOM 745 C CA . ALA A 1 101 ? -8.214 -4.559 -6.160 1.00 96.19 101 ALA A CA 1
ATOM 746 C C . ALA A 1 101 ? -7.212 -4.488 -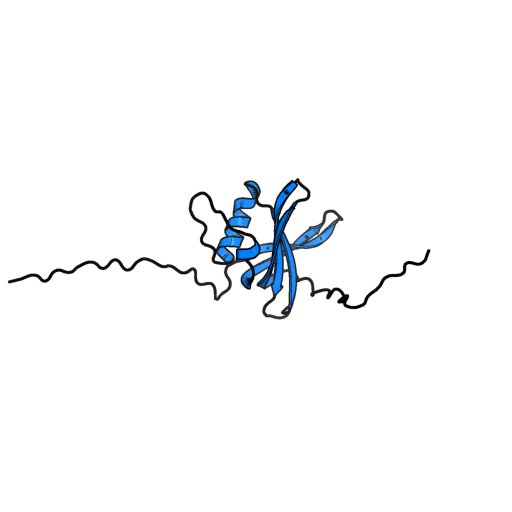7.312 1.00 96.19 101 ALA A C 1
ATOM 748 O O . ALA A 1 101 ? -6.380 -5.377 -7.484 1.00 96.19 101 ALA A O 1
ATOM 749 N N . ARG A 1 102 ? -7.245 -3.389 -8.055 1.00 96.00 102 ARG A N 1
ATOM 750 C CA . ARG A 1 102 ? -6.212 -3.030 -9.016 1.00 96.00 102 ARG A CA 1
ATOM 751 C C . ARG A 1 102 ? -5.300 -1.966 -8.413 1.00 96.00 102 ARG A C 1
ATOM 753 O O . ARG A 1 102 ? -5.770 -1.027 -7.774 1.00 96.00 102 ARG A O 1
ATOM 760 N N . ILE A 1 103 ? -3.991 -2.085 -8.612 1.00 96.56 103 ILE A N 1
ATOM 761 C CA . ILE A 1 103 ? -3.009 -1.095 -8.148 1.00 96.56 103 ILE A CA 1
ATOM 762 C C . ILE A 1 103 ? -2.214 -0.497 -9.302 1.00 96.56 103 ILE A C 1
ATOM 764 O O . ILE A 1 103 ? -1.930 -1.167 -10.292 1.00 96.56 103 ILE A O 1
ATOM 768 N N . LEU A 1 104 ? -1.794 0.762 -9.150 1.00 96.25 104 LEU A N 1
ATOM 769 C CA . LEU A 1 104 ? -0.786 1.395 -10.003 1.00 96.25 104 LEU A CA 1
ATOM 770 C C . LEU A 1 104 ? 0.546 1.474 -9.262 1.00 96.25 104 LEU A C 1
ATOM 772 O O . LEU A 1 104 ? 0.642 2.147 -8.237 1.00 96.25 104 LEU A O 1
ATOM 776 N N . ILE A 1 105 ? 1.589 0.888 -9.837 1.00 95.88 105 ILE A N 1
ATOM 777 C CA . ILE A 1 105 ? 2.961 0.978 -9.342 1.00 95.88 105 ILE A CA 1
ATOM 778 C C . ILE A 1 105 ? 3.741 2.012 -10.156 1.00 95.88 105 ILE A C 1
ATOM 780 O O . ILE A 1 105 ? 3.673 2.048 -11.387 1.00 95.88 105 ILE A O 1
ATOM 784 N N . ARG A 1 106 ? 4.499 2.864 -9.463 1.00 95.00 106 ARG A N 1
ATOM 785 C CA . ARG A 1 106 ? 5.454 3.811 -10.055 1.00 95.00 106 ARG A CA 1
ATOM 786 C C . ARG A 1 106 ? 6.812 3.668 -9.382 1.00 95.00 106 ARG A C 1
ATOM 788 O O . ARG A 1 106 ? 6.886 3.301 -8.213 1.00 95.00 106 ARG A O 1
ATOM 795 N N . GLU A 1 107 ? 7.871 3.995 -10.112 1.00 93.75 107 GLU A N 1
ATOM 796 C CA . GLU A 1 107 ? 9.184 4.200 -9.508 1.00 93.75 107 GLU A CA 1
ATOM 797 C C . GLU A 1 107 ? 9.248 5.579 -8.863 1.00 93.75 107 GLU A C 1
ATOM 799 O O . GLU A 1 107 ? 8.922 6.592 -9.484 1.00 93.75 107 GLU A O 1
ATOM 804 N N . GLU A 1 108 ? 9.703 5.611 -7.618 1.00 88.69 108 GLU A N 1
ATOM 805 C CA . GLU A 1 108 ? 10.047 6.838 -6.914 1.00 88.69 108 GLU A CA 1
ATOM 806 C C . GLU A 1 108 ? 11.479 6.719 -6.366 1.00 88.69 108 GLU A C 1
ATOM 808 O O . GLU A 1 108 ? 11.912 5.618 -6.002 1.00 88.69 108 GLU A O 1
ATOM 813 N N . PRO A 1 109 ? 12.252 7.819 -6.308 1.00 87.88 109 PRO A N 1
ATOM 814 C CA . PRO A 1 109 ? 13.573 7.791 -5.699 1.00 87.88 109 PRO A CA 1
ATOM 815 C C . PRO A 1 109 ? 13.453 7.450 -4.208 1.00 87.88 109 PRO A C 1
ATOM 817 O O . PRO A 1 109 ? 12.748 8.113 -3.447 1.00 87.88 109 PRO A O 1
ATOM 820 N N . GLY A 1 110 ? 14.156 6.404 -3.785 1.00 84.19 110 GLY A N 1
ATOM 821 C CA . GLY A 1 110 ? 14.333 6.055 -2.384 1.00 84.19 110 GLY A CA 1
ATOM 822 C C . GLY A 1 110 ? 15.182 7.091 -1.646 1.00 84.19 110 GLY A C 1
ATOM 823 O O . GLY A 1 110 ? 15.858 7.924 -2.249 1.00 84.19 110 GLY A O 1
ATOM 824 N N . GLN A 1 111 ? 15.189 7.018 -0.313 1.00 80.44 111 GLN A N 1
ATOM 825 C CA . GLN A 1 111 ? 16.029 7.887 0.526 1.00 80.44 111 GLN A CA 1
ATOM 826 C C . GLN A 1 111 ? 17.533 7.719 0.244 1.00 80.44 111 GLN A C 1
ATOM 828 O O . GLN A 1 111 ? 18.317 8.633 0.471 1.00 80.44 111 GLN A O 1
ATOM 833 N N . ASP A 1 112 ? 17.921 6.556 -0.275 1.00 86.88 112 ASP A N 1
ATOM 834 C CA . ASP A 1 112 ? 19.262 6.202 -0.742 1.00 86.88 112 ASP A CA 1
ATOM 835 C C . ASP A 1 112 ? 19.543 6.650 -2.191 1.00 86.88 112 ASP A C 1
ATOM 837 O O . ASP A 1 112 ? 20.597 6.332 -2.741 1.00 86.88 112 ASP A O 1
ATOM 841 N N . GLY A 1 113 ? 18.603 7.355 -2.831 1.00 84.69 113 GLY A N 1
ATOM 842 C CA . GLY A 1 113 ? 18.678 7.787 -4.227 1.00 84.69 113 GLY A CA 1
ATOM 843 C C . GLY A 1 113 ? 18.425 6.675 -5.249 1.00 84.69 113 GLY A C 1
ATOM 844 O O . GLY A 1 113 ? 18.438 6.946 -6.448 1.00 84.69 113 GLY A O 1
ATOM 845 N N . LYS A 1 114 ? 18.179 5.434 -4.809 1.00 86.56 114 LYS A N 1
ATOM 846 C CA . LYS A 1 114 ? 17.881 4.304 -5.700 1.00 86.56 114 LYS A CA 1
ATOM 847 C C . LYS A 1 114 ? 16.385 4.257 -6.004 1.00 86.56 114 LYS A C 1
ATOM 849 O O . LYS A 1 114 ? 15.595 4.443 -5.079 1.00 86.56 114 LYS A O 1
ATOM 854 N N . PRO A 1 115 ? 15.967 3.993 -7.252 1.00 86.88 115 PRO A N 1
ATOM 855 C CA . PRO A 1 115 ? 14.550 3.864 -7.568 1.00 86.88 115 PRO A CA 1
ATOM 856 C C . PRO A 1 115 ? 13.933 2.704 -6.779 1.00 86.88 115 PRO A C 1
ATOM 858 O O . PRO A 1 115 ? 14.561 1.661 -6.582 1.00 86.88 115 PRO A O 1
ATOM 861 N N . ARG A 1 116 ? 12.704 2.900 -6.302 1.00 88.62 116 ARG A N 1
ATOM 862 C CA . ARG A 1 116 ? 11.898 1.875 -5.638 1.00 88.62 116 ARG A CA 1
ATOM 863 C C . ARG A 1 116 ? 10.489 1.884 -6.208 1.00 88.62 116 ARG A C 1
ATOM 865 O O . ARG A 1 116 ? 9.886 2.949 -6.338 1.00 88.62 116 ARG A O 1
ATOM 872 N N . SER A 1 117 ? 9.953 0.698 -6.474 1.00 91.62 117 SER A N 1
ATOM 873 C CA . SER A 1 117 ? 8.537 0.518 -6.784 1.00 91.62 117 SER A CA 1
ATOM 874 C C . SER A 1 117 ? 7.674 0.919 -5.586 1.00 91.62 117 SER A C 1
ATOM 876 O O . SER A 1 117 ? 7.928 0.514 -4.445 1.00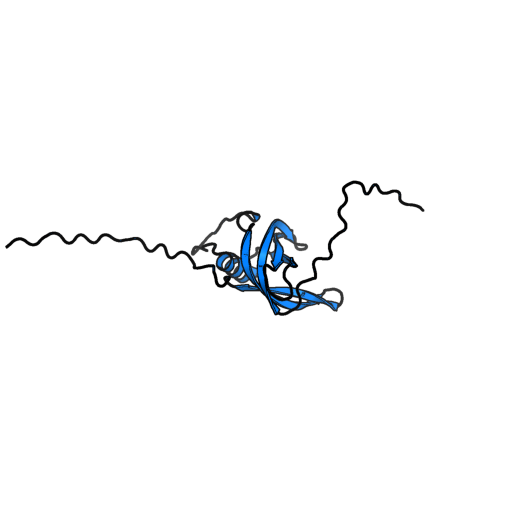 91.62 117 SER A O 1
ATOM 878 N N . ARG A 1 118 ? 6.657 1.741 -5.842 1.00 92.88 118 ARG A N 1
ATOM 879 C CA . ARG A 1 118 ? 5.684 2.219 -4.856 1.00 92.88 118 ARG A CA 1
ATOM 880 C C . ARG A 1 118 ? 4.275 2.135 -5.412 1.00 92.88 118 ARG A C 1
ATOM 882 O O . ARG A 1 118 ? 4.035 2.503 -6.563 1.00 92.88 118 ARG A O 1
ATOM 889 N N . VAL A 1 119 ? 3.338 1.719 -4.564 1.00 95.38 119 VAL A N 1
ATOM 890 C CA . VAL A 1 119 ? 1.910 1.752 -4.884 1.00 95.38 119 VAL A CA 1
ATOM 891 C C . VAL A 1 119 ? 1.419 3.195 -4.832 1.00 95.38 119 VAL A C 1
ATOM 893 O O . VAL A 1 119 ? 1.411 3.850 -3.781 1.00 95.38 119 VAL A O 1
ATOM 896 N N . LYS A 1 120 ? 1.018 3.703 -5.996 1.00 95.50 120 LYS A N 1
ATOM 897 C CA . LYS A 1 120 ? 0.586 5.086 -6.178 1.00 95.50 120 LYS A CA 1
ATOM 898 C C . LYS A 1 120 ? -0.917 5.269 -6.045 1.00 95.50 120 LYS A C 1
ATOM 900 O O . LYS A 1 120 ? -1.344 6.306 -5.547 1.00 95.50 120 LYS A O 1
ATOM 905 N N . ALA A 1 121 ? -1.689 4.288 -6.495 1.00 95.88 121 ALA A N 1
ATOM 906 C CA . ALA A 1 121 ? -3.142 4.328 -6.494 1.00 95.88 121 ALA A CA 1
ATOM 907 C C . ALA A 1 121 ? -3.716 2.926 -6.291 1.00 95.88 121 ALA A C 1
ATOM 909 O O . ALA A 1 121 ? -3.094 1.942 -6.697 1.00 95.88 121 ALA A O 1
ATOM 910 N N . TYR A 1 122 ? -4.906 2.895 -5.696 1.00 97.25 122 TYR A N 1
ATOM 911 C CA . TYR A 1 122 ? -5.778 1.732 -5.583 1.00 97.25 122 TYR A CA 1
ATOM 912 C C . TYR A 1 122 ? -7.051 2.013 -6.384 1.00 97.25 122 TYR A C 1
ATOM 914 O O . TYR A 1 122 ? -7.589 3.122 -6.338 1.00 97.25 122 TYR A O 1
ATOM 922 N N . GLU A 1 123 ? -7.517 1.026 -7.128 1.00 95.94 123 GLU A N 1
ATOM 923 C CA . GLU A 1 123 ? -8.688 1.095 -7.994 1.00 95.94 123 GLU A CA 1
ATOM 924 C C . GLU A 1 123 ? -9.533 -0.170 -7.777 1.00 95.94 123 GLU A C 1
ATOM 926 O O . GLU A 1 123 ? -8.970 -1.234 -7.506 1.00 95.94 123 GLU A O 1
ATOM 931 N N . PRO A 1 124 ? -10.871 -0.096 -7.867 1.00 93.69 124 PRO A N 1
ATOM 932 C CA . PRO A 1 124 ? -11.703 -1.293 -7.820 1.00 93.69 124 PRO A CA 1
ATOM 933 C C . PRO A 1 124 ? -11.281 -2.289 -8.907 1.00 93.69 124 PRO A C 1
ATOM 935 O O . PRO A 1 124 ? -11.062 -1.890 -10.052 1.00 93.69 124 PRO A O 1
ATOM 938 N N . SER A 1 125 ? -11.187 -3.576 -8.565 1.00 86.69 125 SER A N 1
ATOM 939 C CA . SER A 1 125 ? -10.997 -4.622 -9.578 1.00 86.69 125 SER A CA 1
ATOM 940 C C . SER A 1 125 ? -12.227 -4.703 -10.488 1.00 86.69 125 SER A C 1
ATOM 942 O O . SER A 1 125 ? -13.341 -4.390 -10.055 1.00 86.69 125 SER A O 1
ATOM 944 N N . GLU A 1 126 ? -12.068 -5.176 -11.729 1.00 73.88 126 GLU A N 1
ATOM 945 C CA . GLU A 1 126 ? -13.174 -5.258 -12.706 1.00 73.88 126 GLU A CA 1
ATOM 946 C C . GLU A 1 126 ? -14.351 -6.166 -12.261 1.00 73.88 126 GLU A C 1
ATOM 948 O O . GLU A 1 126 ? -15.404 -6.172 -12.897 1.00 73.88 126 GLU A O 1
ATOM 953 N N . GLY A 1 127 ? -14.222 -6.888 -11.138 1.00 56.62 127 GLY A N 1
ATOM 954 C CA . GLY A 1 127 ? -15.289 -7.673 -10.499 1.00 56.62 127 GLY A CA 1
ATOM 955 C C . GLY A 1 127 ? -15.893 -7.072 -9.219 1.00 56.62 127 GLY A C 1
ATOM 956 O O . GLY A 1 127 ? -16.918 -7.567 -8.744 1.00 56.62 127 GLY A O 1
ATOM 957 N N . THR A 1 128 ? -15.315 -6.008 -8.651 1.00 51.38 128 THR A N 1
ATOM 958 C CA . THR A 1 128 ? -15.804 -5.384 -7.409 1.00 51.38 128 THR A CA 1
ATOM 959 C C . THR A 1 128 ? -16.954 -4.433 -7.728 1.00 51.38 128 THR A C 1
ATOM 961 O O . THR A 1 128 ? -16.807 -3.215 -7.807 1.00 51.38 128 THR A O 1
ATOM 964 N N . THR A 1 129 ? -18.146 -4.993 -7.939 1.00 42.09 129 THR A N 1
ATOM 965 C CA . THR A 1 129 ? -19.361 -4.178 -8.035 1.00 42.09 129 THR A CA 1
ATOM 966 C C . THR A 1 129 ? -19.717 -3.711 -6.627 1.00 42.09 129 THR A C 1
ATOM 968 O O . THR A 1 129 ? -20.127 -4.520 -5.794 1.00 42.09 129 THR A O 1
ATOM 971 N N . ALA A 1 130 ? -19.556 -2.417 -6.341 1.00 47.22 130 ALA A N 1
ATOM 972 C CA . ALA A 1 130 ? -20.039 -1.812 -5.104 1.00 47.22 130 ALA A CA 1
ATOM 973 C C . ALA A 1 130 ? -21.524 -2.169 -4.919 1.00 47.22 130 ALA A C 1
ATOM 975 O O . ALA A 1 130 ? -22.382 -1.726 -5.689 1.00 47.22 130 ALA A O 1
ATOM 976 N N . ALA A 1 131 ? -21.823 -3.016 -3.930 1.00 40.94 131 ALA A N 1
ATOM 977 C CA . ALA A 1 131 ? -23.174 -3.474 -3.647 1.00 40.94 131 ALA A CA 1
ATOM 978 C C . ALA A 1 131 ? -24.054 -2.270 -3.279 1.00 40.94 131 ALA A C 1
ATOM 980 O O . ALA A 1 131 ? -24.075 -1.793 -2.145 1.00 40.94 131 ALA A O 1
ATOM 981 N N . THR A 1 132 ? -24.787 -1.763 -4.268 1.00 33.69 132 THR A N 1
ATOM 982 C CA . THR A 1 132 ? -25.841 -0.773 -4.079 1.00 33.69 132 THR A CA 1
ATOM 983 C C . THR A 1 132 ? -27.080 -1.518 -3.597 1.00 33.69 132 THR A C 1
ATOM 985 O O . THR A 1 132 ? -27.943 -1.891 -4.385 1.00 33.69 132 THR A O 1
ATOM 988 N N . SER A 1 133 ? -27.178 -1.771 -2.293 1.00 43.59 133 SER A N 1
ATOM 989 C CA . SER A 1 133 ? -28.448 -2.150 -1.673 1.00 43.59 133 SER A CA 1
ATOM 990 C C . SER A 1 133 ? -29.296 -0.893 -1.476 1.00 43.59 133 SER A C 1
ATOM 992 O O . SER A 1 133 ? -29.358 -0.320 -0.391 1.00 43.59 133 SER A O 1
ATOM 994 N N . ASN A 1 134 ? -29.949 -0.430 -2.546 1.00 40.75 134 ASN A N 1
ATOM 995 C CA . ASN A 1 134 ? -31.031 0.536 -2.392 1.00 40.75 134 ASN A CA 1
ATOM 996 C C . ASN A 1 134 ? -32.316 -0.228 -2.075 1.00 40.75 134 ASN A C 1
ATOM 998 O O . ASN A 1 134 ? -32.796 -1.033 -2.873 1.00 40.75 134 ASN A O 1
ATOM 1002 N N . GLY A 1 135 ? -32.810 0.001 -0.859 1.00 38.59 135 GLY A N 1
ATOM 1003 C CA . GLY A 1 135 ? -33.964 -0.658 -0.277 1.00 38.59 135 GLY A CA 1
ATOM 1004 C C . GLY A 1 135 ? -35.189 -0.620 -1.183 1.00 38.59 135 GLY A C 1
ATOM 1005 O O . GLY A 1 135 ? -35.597 0.423 -1.693 1.00 38.59 135 GLY A O 1
ATOM 1006 N N . GLN A 1 136 ? -35.791 -1.793 -1.327 1.00 39.56 136 GLN A N 1
ATOM 1007 C CA . GLN A 1 136 ? -37.107 -2.007 -1.897 1.00 39.56 136 GLN A CA 1
ATOM 1008 C C . GLN A 1 136 ? -38.135 -1.282 -1.017 1.00 39.56 136 GLN A C 1
ATOM 1010 O O . GLN A 1 136 ? -38.587 -1.806 -0.001 1.00 39.56 136 GLN A O 1
ATOM 1015 N N . ARG A 1 137 ? -38.466 -0.038 -1.375 1.00 38.25 137 ARG A N 1
ATOM 1016 C CA . ARG A 1 137 ? -39.625 0.669 -0.830 1.00 38.25 137 ARG A CA 1
ATOM 1017 C C . ARG A 1 137 ? -40.853 0.081 -1.520 1.00 38.25 137 ARG A C 1
ATOM 1019 O O . ARG A 1 137 ? -41.148 0.411 -2.664 1.00 38.25 137 ARG A O 1
ATOM 1026 N N . SER A 1 138 ? -41.511 -0.860 -0.852 1.00 44.62 138 SER A N 1
ATOM 1027 C CA . SER A 1 138 ? -42.869 -1.276 -1.184 1.00 44.62 138 SER A CA 1
ATOM 1028 C C . SER A 1 138 ? -43.778 -0.060 -1.030 1.00 44.62 138 SER A C 1
ATOM 1030 O O . SER A 1 138 ? -44.083 0.348 0.087 1.00 44.62 138 SER A O 1
ATOM 1032 N N . GLU A 1 139 ? -44.140 0.557 -2.150 1.00 44.16 139 GLU A N 1
ATOM 1033 C CA . GLU A 1 139 ? -45.197 1.558 -2.191 1.00 44.16 139 GLU A CA 1
ATOM 1034 C C . GLU A 1 139 ? -46.500 0.814 -2.495 1.00 44.16 139 GLU A C 1
ATOM 1036 O O . GLU A 1 139 ? -46.758 0.387 -3.623 1.00 44.16 139 GLU A O 1
ATOM 1041 N N . ASP A 1 140 ? -47.249 0.581 -1.415 1.00 47.31 140 ASP A N 1
ATOM 1042 C CA . ASP A 1 140 ? -48.670 0.266 -1.383 1.00 47.31 140 ASP A CA 1
ATOM 1043 C C . ASP A 1 140 ? -49.419 0.984 -2.512 1.00 47.31 140 ASP A C 1
ATOM 1045 O O . ASP A 1 140 ? -49.535 2.211 -2.536 1.00 47.31 140 ASP A O 1
ATOM 1049 N N . LYS A 1 141 ? -49.964 0.207 -3.448 1.00 46.56 141 LYS A N 1
ATOM 1050 C CA . LYS A 1 141 ? -51.120 0.639 -4.229 1.00 46.56 141 LYS A CA 1
ATOM 1051 C C . LYS A 1 141 ? -52.337 -0.070 -3.664 1.00 46.56 141 LYS A C 1
ATOM 1053 O O . LYS A 1 141 ? -52.669 -1.175 -4.092 1.00 46.56 141 LYS A O 1
ATOM 1058 N N . ASP A 1 142 ? -52.974 0.594 -2.705 1.00 61.47 142 ASP A N 1
ATOM 1059 C CA . ASP A 1 142 ? -54.345 0.310 -2.295 1.00 61.47 142 ASP A CA 1
ATOM 1060 C C . ASP A 1 142 ? -55.267 0.218 -3.531 1.00 61.47 142 ASP A C 1
ATOM 1062 O O . ASP A 1 142 ? -55.140 1.018 -4.469 1.00 61.47 142 ASP A O 1
ATOM 1066 N N . PRO A 1 143 ? -56.208 -0.741 -3.563 1.00 66.00 143 PRO A N 1
ATOM 1067 C CA . PRO A 1 143 ? -57.155 -0.882 -4.658 1.00 66.00 143 PRO A CA 1
ATOM 1068 C C . PRO A 1 143 ? -58.215 0.224 -4.571 1.00 66.00 143 PRO A C 1
ATOM 1070 O O . PRO A 1 143 ? -58.859 0.394 -3.537 1.00 66.00 143 PRO A O 1
ATOM 1073 N N . LEU A 1 144 ? -58.441 0.964 -5.660 1.00 61.38 144 LEU A N 1
ATOM 1074 C CA . LEU A 1 144 ? -59.577 1.886 -5.731 1.00 61.38 144 LEU A CA 1
ATOM 1075 C C . LEU A 1 144 ? -60.881 1.097 -5.942 1.00 61.38 144 LEU A C 1
ATOM 1077 O O . LEU A 1 144 ? -60.978 0.354 -6.923 1.00 61.38 144 LEU A O 1
ATOM 1081 N N . PRO A 1 145 ? -61.898 1.271 -5.080 1.00 60.12 145 PRO A N 1
ATOM 1082 C CA . PRO A 1 145 ? -63.267 0.896 -5.396 1.00 60.12 145 PRO A CA 1
ATOM 1083 C C . PRO A 1 145 ? -63.913 1.996 -6.251 1.00 60.12 145 PRO A C 1
ATOM 1085 O O . PRO A 1 145 ? -63.730 3.171 -5.944 1.00 60.12 145 PRO A O 1
ATOM 1088 N N . PHE A 1 146 ? -64.611 1.606 -7.322 1.00 55.16 146 PHE A N 1
ATOM 1089 C CA . PHE A 1 146 ? -65.952 2.033 -7.775 1.00 55.16 146 PHE A CA 1
ATOM 1090 C C . PHE A 1 146 ? -66.172 1.569 -9.219 1.00 55.16 146 PHE A C 1
ATOM 1092 O O . PHE A 1 146 ? -65.424 2.018 -10.116 1.00 55.16 146 PHE A O 1
#

Foldseek 3Di:
DDDDDDCVVPDDPPQQPADDFDKAKWFFADWAWDADPVRAIWIWTWIAGCDDPRHRHIDIAIQGDDPVRVVQVVQQCVQLLHDDDDDDDDDHRCVRHGGIWMWGWDWDQDPVRDTDIHTDGTHHDPPRDNPPCPDDPPDDDDDDDD

pLDDT: mean 82.42, std 18.28, range [33.69, 97.25]

Radius of gyration: 21.39 Å; Cα contacts (8 Å, |Δi|>4): 246; chains: 1; bounding box: 100×41×32 Å

Sequence 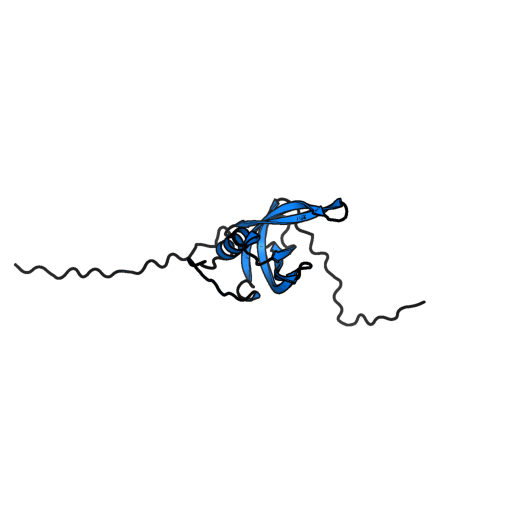(146 aa):
MSFELDMEGVEAWQAGDILPPGHHEIIVTESKEGTSSGGHPQLELELTATGGEYEGGSIRDWVVVIPSTAGKVKQLLEAFGVKVPDGSLSFEASDLDGKTARILIREEPGQDGKPRSRVKAYEPSEGTTAATSNGQRSEDKDPLPF

Mean predicted aligned error: 11.01 Å

Solvent-accessible surface area (backbone atoms only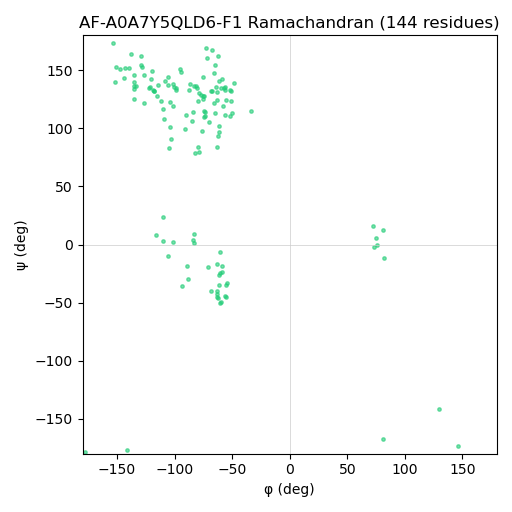 — not comparable to full-atom values): 9004 Å² total; per-residue (Å²): 140,85,86,88,79,90,60,86,92,61,76,75,81,74,79,44,51,65,55,64,70,43,78,43,46,28,31,26,77,42,45,35,78,47,67,42,97,86,73,43,48,22,41,39,35,36,36,30,24,74,47,76,99,54,47,66,14,28,47,75,45,77,48,58,69,45,87,93,34,43,67,60,53,50,38,42,39,47,14,52,62,43,84,82,64,98,73,89,81,86,82,60,47,63,78,46,46,73,34,47,24,25,36,33,31,38,74,42,72,37,98,86,67,47,75,37,73,40,79,74,47,53,36,54,28,102,80,62,70,74,83,79,82,75,78,87,75,83,76,84,76,78,82,83,88,130

Nearest PDB structures (foldseek):
  8s4s-assembly1_B  TM=6.947E-01  e=1.028E-07  Enterococcus faecalis
  8s4s-assembly1_A  TM=6.860E-01  e=7.312E-07  Enterococcus faecalis
  5ly5-assembly1_A-2  TM=5.172E-01  e=8.990E-03  Pyrobaculum calidifontis
  8afz-assembly1_A  TM=3.864E-01  e=1.561E+00  Homo sapiens
  6koi-assembly9_Q  TM=3.192E-01  e=1.179E+00  Homo sapiens

=== Feature glossary ===
Key to the feature types in this record:

Secondary structure (8-state, DSSP). Secondary structure is the local, repeating backbone conformation. DSSP classifies it into eight states by reading the hydrogen-bond network: three helix types (H, G, I), two β types (E, B), two non-regular types (T, S), and unstructured coil (-).

Backbone torsions (φ/ψ). Backbone dihedral angles. Every residue except chain termini has a φ (preceding-C → N → Cα → C) and a ψ (N → Cα → C → next-N). They are reported in degrees following the IUPAC sign convention. Secondary structure is essentially a statement about which (φ, ψ) basin each residue occupies.

Predicted aligned error. Predicted Aligned Error (PAE) is an AlphaFold confidence matrix: entry (i, j) is the expected error in the position of residue j, in ångströms, when the prediction is superimposed on the true structure at residue i. Low PAE within a block of residues means that block is internally rigid and well-predicted; high PAE between two blocks means their relative placement is uncertain even if each block individually is confident.

B-factor. B-factor (Debye–Waller factor) reflects atomic displacement in the crystal lattice. It is an experimental observable (units Å²), not a prediction; low values mean the atom is pinned down, high values mean it moves or is heterogeneous across the crystal.

Secondary structure (3-state, P-SEA). Three-state secondary structure (P-SEA) collapses the eight DSSP classes into helix (a), strand (b), and coil (c). P-SEA assigns these from Cα geometry alone — distances and angles — without requiring backbone oxygens, so it works on any Cα trace.

Sequence. Primary structure: the covalent order of the twenty standard amino acids along the backbone. Two proteins with the same sequence will (almost always) fold to the same structure; two with 30% identity often share a fold but not the details.

pLDDT. pLDDT is the predicted lDDT-Cα score: AlphaFold's confidence that the local environment of each residue (all inter-atomic distances within 15 Å) is correctly placed. It is a per-residue number between 0 and 100, with higher meaning more reliable.

InterPro / GO / CATH / organism. Functional annotations link the protein to curated databases. InterPro entries identify conserved domains and families by matching the sequence against member-database signatures (Pfam, PROSITE, CDD, …). Gene Ontology (GO) terms describe molecular function, biological process, and cellular component in a controlled vocabulary. CATH places the structure in a hierarchical fold classification (Class/Architecture/Topology/Homologous-superfamily). The organism is the source species.

Contact-map, Ramachandran, and PAE plots. Three diagnostic plots accompany the record. The Cα contact map visualizes the tertiary structure as a 2D adjacency matrix (8 Å cutoff, sequence-local contacts suppressed). The Ramachandran plot shows the distribution of backbone (φ, ψ) torsions, with points in the α and β basins reflecting secondary structure content. The PAE plot shows AlphaFold's inter-residue confidence as a color matrix.

mmCIF coordinates. The mmCIF table is the protein's shape written out atom by atom. For each backbone N, Cα, C, and carbonyl O, it records an (x, y, z) coordinate triple in Å plus the residue type, chain letter, and residue number.

Radius of gyration, Cα contacts, bounding box. Three whole-structure scalars: the radius of gyration (RMS distance of Cα from centroid, in Å), the count of Cα–Cα contacts (pairs closer than 8 Å and separated by more than four residues in sequence — i.e. tertiary, not local, contacts), and the bounding-box dimensions. Together they distinguish compa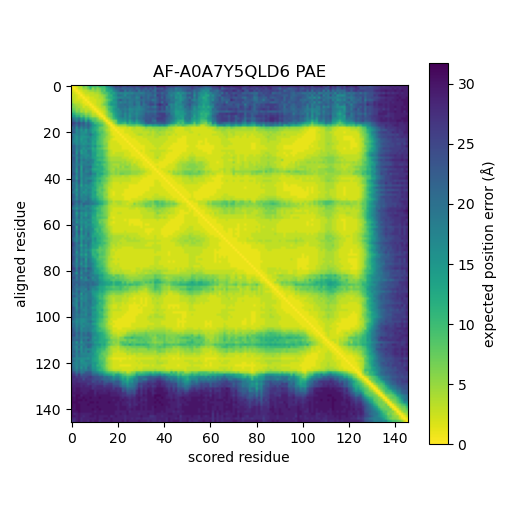ct globular folds from extended fibres or disordered chains.

Foldseek 3Di. The Foldseek 3Di string encodes local tertiary geometry as a 20-letter alphabet — one character per residue — derived from the relative positions of nearby Cα atoms. Unlike the amino-acid sequence, 3Di is a direct function of the 3D structure, so two proteins with the same fold have similar 3Di strings even at low sequence identity.

Rendered structure images. Six rendered views show the 3D structure from the faces of a cube — i.e. along ±x, ±y, ±z. Rendering representation is drawn randomly per protein from cartoon (secondary-structure ribbons), sticks (backbone bonds), or molecular surface; coloring is either N→C rainbow (blue at the N-terminus through red at the C-terminus) or one color per chain.

Nearest PDB structures. The Foldseek neighbor list gives the closest experimentally determined structures in the PDB, ranked by structural alignment. TM-score near 1 means near-identical fold; near 0.3 means only rough topology match. This is how one finds what a novel AlphaFold prediction most resembles in the solved-structure universe.

Solvent-accessible surface area. SASA measures how much of the protein is reachable by solvent. It is computed by rolling a water-sized probe over the atomic surface and summing the exposed area (Å²). Per-residue SASA distinguishes core (buried, low SASA) from surface (exposed, high SASA) residues; total SASA is a whole-molecule size measure.